Protein AF-A0A7C9ASG9-F1 (afdb_monomer)

Solvent-accessible surface area (backbone atoms only — not comparable to full-atom values): 6415 Å² total; per-residue (Å²): 126,68,57,60,69,98,55,61,40,38,61,59,43,26,54,48,79,81,45,86,61,53,82,58,57,40,80,49,72,92,82,38,94,60,71,38,37,47,55,89,80,54,56,63,71,60,56,51,69,47,54,34,31,65,67,53,98,39,57,94,74,69,53,64,60,61,70,93,54,32,53,62,79,76,52,44,42,46,67,57,51,51,55,55,53,70,74,38,90,8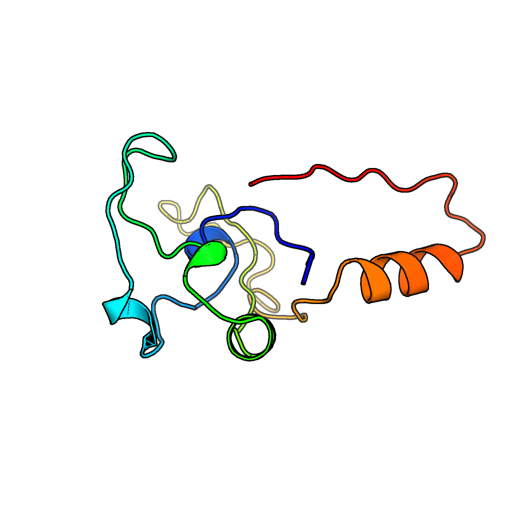7,60,90,80,87,89,82,87,85,85,133

Secondary structure (DSSP, 8-state):
--B--S-SBGGGTB-GGGSGGGGG-B--TTT-SS-B-BGGGS-HHHHHTSPB----TTGGGT--SSGGGTT-S---BHHHHHHHHHT-TT----------

Foldseek 3Di:
DAWDDPDQFCVQWFPCVVDPCVVQFDDDVVRHRDTGRGNVVDDPVVQQPTQTAPGDPVVVVVDGDPVVCRRDDTIGHPVVVVVVQVVDPPHPDDDDDDDD

Sequence (100 aa):
VPFCLGSINLMNNTQISQTQFMTLLQNINELQPSQGIFSFSLNWTDIQGLTPAIDNPWTASLLYRNPKFKNAGKIISLSDFLALAKNVTSLSAVSIKIEN

Mean predicted aligned error: 3.52 Å

Organism: Opuntia streptacantha (NCBI:txid393608)

pLDDT: mean 93.8, std 4.86, range [65.81, 98.25]

Radius of gyration: 14.89 Å; Cα contacts (8 Å, |Δi|>4): 112; chains: 1; bounding box: 36×34×37 Å

Structure (mmCIF, N/CA/C/O backbone):
data_AF-A0A7C9ASG9-F1
#
_entry.id   AF-A0A7C9ASG9-F1
#
loop_
_atom_site.group_PDB
_atom_site.id
_atom_site.type_symbol
_atom_site.label_atom_id
_atom_site.label_alt_id
_atom_site.label_comp_id
_atom_site.label_asym_id
_atom_site.label_entity_id
_atom_site.label_seq_id
_atom_site.pdbx_PDB_ins_code
_atom_site.Cartn_x
_atom_site.Cartn_y
_atom_site.Cartn_z
_atom_site.occupancy
_atom_site.B_iso_or_equiv
_atom_site.auth_seq_id
_atom_site.auth_comp_id
_atom_site.auth_asym_id
_atom_site.auth_atom_id
_atom_site.pdbx_PDB_model_num
ATOM 1 N N . VAL A 1 1 ? -5.466 -11.991 1.052 1.00 93.88 1 VAL A N 1
ATOM 2 C CA . VAL A 1 1 ? -4.473 -11.986 -0.050 1.00 93.88 1 VAL A CA 1
ATOM 3 C C . VAL A 1 1 ? -3.261 -11.219 0.443 1.00 93.88 1 VAL A C 1
ATOM 5 O O . VAL A 1 1 ? -3.478 -10.108 0.901 1.00 93.88 1 VAL A O 1
ATOM 8 N N . PRO A 1 2 ? -2.038 -11.773 0.429 1.00 94.81 2 PRO A N 1
ATOM 9 C CA . PRO A 1 2 ? -0.836 -10.999 0.732 1.00 94.81 2 PRO A CA 1
ATOM 10 C C . PRO A 1 2 ? -0.590 -9.952 -0.359 1.00 94.81 2 PRO A C 1
ATOM 12 O O . PRO A 1 2 ? -0.654 -10.270 -1.549 1.00 94.81 2 PRO A O 1
ATOM 15 N N . PHE A 1 3 ? -0.305 -8.716 0.032 1.00 96.19 3 PHE A N 1
ATOM 16 C CA . PHE A 1 3 ? -0.106 -7.601 -0.890 1.00 96.19 3 PHE A CA 1
ATOM 17 C C . PHE A 1 3 ? 1.047 -6.707 -0.449 1.00 96.19 3 PHE A C 1
ATOM 19 O O . PHE A 1 3 ? 1.512 -6.787 0.686 1.00 96.19 3 PHE A O 1
ATOM 26 N N . CYS A 1 4 ? 1.530 -5.876 -1.368 1.00 94.88 4 CYS A N 1
ATOM 27 C CA . CYS A 1 4 ? 2.672 -5.009 -1.123 1.00 94.88 4 CYS A CA 1
ATOM 28 C C . CYS A 1 4 ? 2.210 -3.631 -0.633 1.00 94.88 4 CYS A C 1
ATOM 30 O O . CYS A 1 4 ? 1.638 -2.856 -1.400 1.00 94.88 4 CYS A O 1
ATOM 32 N N . LEU A 1 5 ? 2.495 -3.320 0.631 1.00 93.94 5 LEU A N 1
ATOM 33 C CA . LEU A 1 5 ? 2.332 -1.995 1.228 1.00 93.94 5 LEU A CA 1
ATOM 34 C C . LEU A 1 5 ? 3.433 -1.769 2.274 1.00 93.94 5 LEU A C 1
ATOM 36 O O . LEU A 1 5 ? 4.012 -2.729 2.778 1.00 93.94 5 LEU A O 1
ATOM 40 N N . GLY A 1 6 ? 3.749 -0.509 2.574 1.00 91.69 6 GLY A N 1
ATOM 41 C CA . GLY A 1 6 ? 4.807 -0.159 3.529 1.00 91.69 6 GLY A CA 1
ATOM 42 C C . GLY A 1 6 ? 4.396 -0.241 5.002 1.00 91.69 6 GLY A C 1
ATOM 43 O O . GLY A 1 6 ? 5.258 -0.124 5.867 1.00 91.69 6 GLY A O 1
ATOM 44 N N . SER A 1 7 ? 3.104 -0.406 5.288 1.00 93.12 7 SER A N 1
ATOM 45 C CA . SER A 1 7 ? 2.545 -0.455 6.637 1.00 93.12 7 SER A CA 1
ATOM 46 C C . SER A 1 7 ? 1.206 -1.189 6.636 1.00 93.12 7 SER A C 1
ATOM 48 O O . SER A 1 7 ? 0.450 -1.097 5.667 1.00 93.12 7 SER A O 1
ATOM 50 N N . ILE A 1 8 ? 0.872 -1.851 7.744 1.00 95.12 8 ILE A N 1
ATOM 51 C CA . ILE A 1 8 ? -0.485 -2.361 7.998 1.00 95.12 8 ILE A CA 1
ATOM 52 C C . ILE A 1 8 ? -1.529 -1.250 8.184 1.00 95.12 8 ILE A C 1
ATOM 54 O O . ILE A 1 8 ? -2.713 -1.485 7.947 1.00 95.12 8 ILE A O 1
ATOM 58 N N . ASN A 1 9 ? -1.125 -0.041 8.594 1.00 96.12 9 ASN A N 1
ATOM 59 C CA . ASN A 1 9 ? -2.027 1.105 8.673 1.00 96.12 9 ASN A CA 1
ATOM 60 C C . ASN A 1 9 ? -2.174 1.720 7.277 1.00 96.12 9 ASN A C 1
ATOM 62 O O . ASN A 1 9 ? -1.278 2.401 6.773 1.00 96.12 9 ASN A O 1
ATOM 66 N N . LEU A 1 10 ? -3.336 1.513 6.660 1.00 96.62 10 LEU A N 1
ATOM 67 C CA . LEU A 1 10 ? -3.642 1.965 5.305 1.00 96.62 10 LEU A CA 1
ATOM 68 C C . LEU A 1 10 ? -3.552 3.492 5.173 1.00 96.62 10 LEU A C 1
ATOM 70 O O . LEU A 1 10 ? -3.297 3.992 4.079 1.00 96.62 10 LEU A O 1
ATOM 74 N N . MET A 1 11 ? -3.701 4.246 6.267 1.00 95.19 11 MET A N 1
ATOM 75 C CA . MET A 1 11 ? -3.579 5.709 6.258 1.00 95.19 11 MET A CA 1
ATOM 76 C C . MET A 1 11 ? -2.162 6.202 5.938 1.00 95.19 11 MET A C 1
ATOM 78 O O . MET A 1 11 ? -2.008 7.333 5.485 1.00 95.19 11 MET A O 1
ATOM 82 N N . ASN A 1 12 ? -1.134 5.371 6.130 1.00 93.56 12 ASN A N 1
ATOM 83 C CA . ASN A 1 12 ? 0.259 5.777 5.925 1.00 93.56 12 ASN A CA 1
ATOM 84 C C . ASN A 1 12 ? 0.661 5.766 4.442 1.00 93.56 12 ASN A C 1
ATOM 86 O O . ASN A 1 12 ? 1.585 6.465 4.036 1.00 93.56 12 ASN A O 1
ATOM 90 N N . ASN A 1 13 ? -0.016 4.960 3.620 1.00 94.31 13 ASN A N 1
ATOM 91 C CA . ASN A 1 13 ? 0.386 4.709 2.234 1.00 94.31 13 ASN A CA 1
ATOM 92 C C . ASN A 1 13 ? -0.762 4.828 1.225 1.00 94.31 13 ASN A C 1
ATOM 94 O O . AS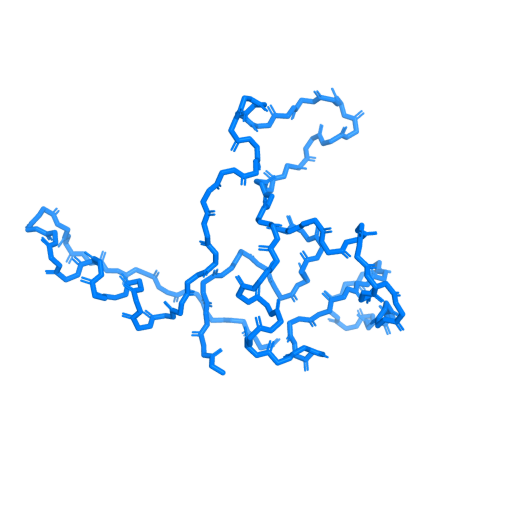N A 1 13 ? -0.601 4.460 0.061 1.00 94.31 13 ASN A O 1
ATOM 98 N N . THR A 1 14 ? -1.928 5.317 1.649 1.00 96.62 14 THR A N 1
ATOM 99 C CA . THR A 1 14 ? -3.102 5.481 0.785 1.00 96.62 14 THR A CA 1
ATOM 100 C C . THR A 1 14 ? -3.894 6.733 1.157 1.00 96.62 14 THR A C 1
ATOM 102 O O . THR A 1 14 ? -3.716 7.307 2.230 1.00 96.62 14 THR A O 1
ATOM 105 N N . GLN A 1 15 ? -4.823 7.139 0.293 1.00 96.00 15 GLN A N 1
ATOM 106 C CA . GLN A 1 15 ? -5.798 8.195 0.587 1.00 96.00 15 GLN A CA 1
ATOM 107 C C . GLN A 1 15 ? -7.084 7.665 1.249 1.00 96.00 15 GLN A C 1
ATOM 109 O O . GLN A 1 15 ? -8.141 8.277 1.109 1.00 96.00 15 GLN A O 1
ATOM 114 N N . ILE A 1 16 ? -7.024 6.540 1.974 1.00 97.31 16 ILE A N 1
ATOM 115 C CA . ILE A 1 16 ? -8.202 5.916 2.603 1.00 97.31 16 ILE A CA 1
ATOM 116 C C . ILE A 1 16 ? -8.983 6.869 3.523 1.00 97.31 16 ILE A C 1
ATOM 118 O O . ILE A 1 16 ? -10.202 6.749 3.637 1.00 97.31 16 ILE A O 1
ATOM 122 N N . SER A 1 17 ? -8.314 7.868 4.108 1.00 94.19 17 SER A N 1
ATOM 123 C CA . SER A 1 17 ? -8.947 8.883 4.959 1.00 94.19 17 SER A CA 1
ATOM 124 C C . SER A 1 17 ? -9.939 9.801 4.233 1.00 94.19 17 SER A C 1
ATOM 126 O O . SER A 1 17 ? -10.691 10.527 4.875 1.00 94.19 17 SER A O 1
ATOM 128 N N . GLN A 1 18 ? -9.959 9.766 2.899 1.00 95.19 18 GLN A N 1
ATOM 129 C CA . GLN A 1 18 ? -10.859 10.539 2.038 1.00 95.19 18 GLN A CA 1
ATOM 130 C C . GLN A 1 18 ? -11.976 9.669 1.435 1.00 95.19 18 GLN A C 1
ATOM 132 O O . GLN A 1 18 ? -12.587 10.044 0.438 1.00 95.19 18 GLN A O 1
ATOM 137 N N . THR A 1 19 ? -12.224 8.489 2.006 1.00 97.38 19 THR A N 1
ATOM 138 C CA . THR A 1 19 ? -13.188 7.499 1.499 1.00 97.38 19 THR A CA 1
ATOM 139 C C . THR A 1 19 ? -14.252 7.165 2.546 1.00 97.38 19 THR A C 1
ATOM 141 O O . THR A 1 19 ? -14.130 7.544 3.713 1.00 97.38 19 THR A O 1
ATOM 144 N N . GLN A 1 20 ? -15.270 6.385 2.164 1.00 97.00 20 GLN A N 1
ATOM 145 C CA . GLN A 1 20 ? -16.268 5.868 3.109 1.00 97.00 20 GLN A CA 1
ATOM 146 C C . GLN A 1 20 ? -15.684 4.964 4.210 1.00 97.00 20 GLN A C 1
ATOM 148 O O . GLN A 1 20 ? -16.326 4.773 5.238 1.00 97.00 20 GLN A O 1
ATOM 153 N N . PHE A 1 21 ? -14.466 4.436 4.042 1.00 98.25 21 PHE A N 1
ATOM 154 C CA . PHE A 1 21 ? -13.841 3.538 5.017 1.00 98.25 21 PHE A CA 1
ATOM 155 C C . PHE A 1 21 ? -13.395 4.237 6.308 1.00 98.25 21 PHE A C 1
ATOM 157 O O . PHE A 1 21 ? -12.964 3.564 7.240 1.00 98.25 21 PHE A O 1
ATOM 164 N N . MET A 1 22 ? -13.553 5.561 6.418 1.00 97.00 22 MET A N 1
ATOM 165 C CA . MET A 1 22 ? -13.353 6.301 7.671 1.00 97.00 22 MET A CA 1
ATOM 166 C C . MET A 1 22 ? -14.202 5.777 8.837 1.00 97.00 22 MET A C 1
ATOM 168 O O . MET A 1 22 ? -13.818 5.950 9.991 1.00 97.00 22 MET A O 1
ATOM 172 N N . THR A 1 23 ? -15.311 5.084 8.566 1.00 97.50 23 THR A N 1
ATOM 173 C CA . THR A 1 23 ? -16.112 4.409 9.601 1.00 97.50 23 THR A CA 1
ATOM 174 C C . THR A 1 23 ? -15.393 3.225 10.258 1.00 97.50 23 THR A C 1
ATOM 176 O O . THR A 1 23 ? -15.849 2.747 11.290 1.00 97.50 23 THR A O 1
ATOM 179 N N . LEU A 1 24 ? -14.291 2.740 9.673 1.00 97.75 24 LEU A N 1
ATOM 180 C CA . LEU A 1 24 ? -13.460 1.643 10.186 1.00 97.75 24 LEU A CA 1
ATOM 181 C C . LEU A 1 24 ? -12.272 2.136 11.027 1.00 97.75 24 LEU A C 1
ATOM 183 O O . LEU A 1 24 ? -11.416 1.338 11.413 1.00 97.75 24 LEU A O 1
ATOM 187 N N . LEU A 1 25 ? -12.186 3.447 11.276 1.00 97.62 25 LEU A N 1
ATOM 188 C CA . LEU A 1 25 ? -11.147 4.035 12.109 1.00 97.62 25 LEU A CA 1
ATOM 189 C C . LEU A 1 25 ? -11.230 3.454 13.524 1.00 97.62 25 LEU A C 1
ATOM 191 O O . LEU A 1 25 ? -12.261 3.544 14.189 1.00 97.62 25 LEU A O 1
ATOM 195 N N . GLN A 1 26 ? -10.129 2.880 13.997 1.00 97.12 26 GLN A N 1
ATOM 196 C CA . GLN A 1 26 ? -10.075 2.216 15.294 1.00 97.12 26 GLN A CA 1
ATOM 197 C C . GLN A 1 26 ? -8.797 2.558 16.050 1.00 97.12 26 GLN A C 1
ATOM 199 O O . GLN A 1 26 ? -7.778 2.918 15.457 1.00 97.12 26 GLN A O 1
ATOM 204 N N . ASN A 1 27 ? -8.865 2.450 17.377 1.00 97.56 27 ASN A N 1
ATOM 205 C CA . ASN A 1 27 ? -7.697 2.556 18.237 1.00 97.56 27 ASN A CA 1
ATOM 206 C C . ASN A 1 27 ? -7.220 1.152 18.633 1.00 97.56 27 ASN A C 1
ATOM 208 O O . ASN A 1 27 ? -7.984 0.407 19.243 1.00 97.56 27 ASN A O 1
ATOM 212 N N . ILE A 1 28 ? -5.976 0.812 18.288 1.00 95.88 28 ILE A N 1
ATOM 213 C CA . ILE A 1 28 ? -5.312 -0.440 18.672 1.00 95.88 28 ILE A CA 1
ATOM 214 C C . ILE A 1 28 ? -3.935 -0.064 19.214 1.00 95.88 28 ILE A C 1
ATOM 216 O O . ILE A 1 28 ? -2.969 0.080 18.459 1.00 95.88 28 ILE A O 1
ATOM 220 N N . ASN A 1 29 ? -3.872 0.144 20.529 1.00 95.50 29 ASN A N 1
ATOM 221 C CA . ASN A 1 29 ? -2.702 0.702 21.208 1.00 95.50 29 ASN A CA 1
ATOM 222 C C . ASN A 1 29 ? -1.463 -0.205 21.093 1.00 95.50 29 ASN A C 1
ATOM 224 O O . ASN A 1 29 ? -0.339 0.280 21.185 1.00 95.50 29 ASN A O 1
ATOM 228 N N . GLU A 1 30 ? -1.659 -1.510 20.886 1.00 94.50 30 GLU A N 1
ATOM 229 C CA . GLU A 1 30 ? -0.598 -2.498 20.681 1.00 94.50 30 GLU A CA 1
ATOM 230 C C . GLU A 1 30 ? 0.141 -2.307 19.351 1.00 94.50 30 GLU A C 1
ATOM 232 O O . GLU A 1 30 ? 1.296 -2.713 19.231 1.00 94.50 30 GLU A O 1
ATOM 237 N N . LEU A 1 31 ? -0.510 -1.698 18.353 1.00 93.12 31 LEU A N 1
ATOM 238 C CA . LEU A 1 31 ? 0.077 -1.458 17.034 1.00 93.12 31 LEU A CA 1
ATOM 239 C C . LEU A 1 31 ? 0.710 -0.070 16.948 1.00 93.12 31 LEU A C 1
ATOM 241 O O . LEU A 1 31 ? 1.823 0.075 16.444 1.00 93.12 31 LEU A O 1
ATOM 245 N N . GLN A 1 32 ? -0.006 0.958 17.409 1.00 93.50 32 GLN A N 1
ATOM 246 C CA . GLN A 1 32 ? 0.458 2.344 17.370 1.00 93.50 32 GLN A CA 1
ATOM 247 C C . GLN A 1 32 ? -0.369 3.244 18.314 1.00 93.50 32 GLN A C 1
ATOM 249 O O . GLN A 1 32 ? -1.522 2.927 18.600 1.00 93.50 32 GLN A O 1
ATOM 254 N N . PRO A 1 33 ? 0.161 4.404 18.753 1.00 93.69 33 PRO A N 1
ATOM 255 C CA . PRO A 1 33 ? -0.561 5.313 19.656 1.00 93.69 33 PRO A CA 1
ATOM 256 C C . PRO A 1 33 ? -1.755 6.046 19.022 1.00 93.69 33 PRO A C 1
ATOM 258 O O . PRO A 1 33 ? -2.643 6.517 19.728 1.00 93.69 33 PRO A O 1
ATOM 261 N N . SER A 1 34 ? -1.744 6.228 17.699 1.00 92.69 34 SER A N 1
ATOM 262 C CA . SER A 1 34 ? -2.777 6.957 16.960 1.00 92.69 34 SER A CA 1
ATOM 263 C C . SER A 1 34 ? -3.830 6.018 16.382 1.00 92.69 34 SER A C 1
ATOM 265 O O . SER A 1 34 ? -3.529 4.894 15.980 1.00 92.69 34 SER A O 1
ATOM 267 N N . GLN A 1 35 ? -5.055 6.514 16.216 1.00 96.19 35 GLN A N 1
ATOM 268 C CA . GLN A 1 35 ? -6.075 5.771 15.481 1.00 96.19 35 GLN A CA 1
ATOM 269 C C . GLN A 1 35 ? -5.622 5.474 14.044 1.00 96.19 35 GLN A C 1
ATOM 271 O O . GLN A 1 35 ? -4.899 6.259 13.428 1.00 96.19 35 GLN A O 1
ATOM 276 N N . GLY A 1 36 ? -6.050 4.332 13.520 1.00 96.75 36 GLY A N 1
ATOM 277 C CA . GLY A 1 36 ? -5.698 3.875 12.182 1.00 96.75 36 GLY A CA 1
ATOM 278 C C . GLY A 1 36 ? -6.835 3.119 11.517 1.00 96.75 36 GLY A C 1
ATOM 279 O O . GLY A 1 36 ? -7.783 2.680 12.172 1.00 96.75 36 GLY A O 1
ATOM 280 N N . ILE A 1 37 ? -6.719 2.959 10.201 1.00 97.88 37 ILE A N 1
ATOM 281 C CA . ILE A 1 37 ? -7.541 2.025 9.431 1.00 97.88 37 ILE A CA 1
ATOM 282 C C . ILE A 1 37 ? -6.592 0.945 8.945 1.00 97.88 37 ILE A C 1
ATOM 284 O O . ILE A 1 37 ? -5.670 1.216 8.179 1.00 97.88 37 ILE A O 1
ATOM 288 N N . PHE A 1 38 ? -6.786 -0.268 9.439 1.00 97.19 38 PHE A N 1
ATOM 289 C CA . PHE A 1 38 ? -5.811 -1.335 9.282 1.00 97.19 38 PHE A CA 1
ATOM 290 C C . PHE A 1 38 ? -6.192 -2.273 8.139 1.00 97.19 38 PHE A C 1
ATOM 292 O O . PHE A 1 38 ? -7.371 -2.475 7.843 1.00 97.19 38 PHE A O 1
ATOM 299 N N . SER A 1 39 ? -5.181 -2.850 7.496 1.00 96.44 39 SER A N 1
ATOM 300 C CA . SER A 1 39 ? -5.314 -3.746 6.344 1.00 96.44 39 SER A CA 1
ATOM 301 C C . SER A 1 39 ? -6.258 -4.921 6.590 1.00 96.44 39 SER A C 1
ATOM 303 O O . SER A 1 39 ? -7.014 -5.294 5.698 1.00 96.44 39 SER A O 1
ATOM 305 N N . PHE A 1 40 ? -6.255 -5.480 7.799 1.00 95.31 40 PHE A N 1
ATOM 306 C CA . PHE A 1 40 ? -7.106 -6.609 8.174 1.00 95.31 40 PHE A CA 1
ATOM 307 C C . PHE A 1 40 ? -8.597 -6.256 8.317 1.00 95.31 40 PHE A C 1
ATOM 309 O O . PHE A 1 40 ? -9.417 -7.161 8.449 1.00 95.31 40 PHE A O 1
ATOM 316 N N . SER A 1 41 ? -8.969 -4.973 8.267 1.00 96.19 41 SER A N 1
ATOM 317 C CA . SER A 1 41 ? -10.367 -4.527 8.342 1.00 96.19 41 SER A CA 1
ATOM 318 C C . SER A 1 41 ? -11.064 -4.456 6.976 1.00 96.19 41 SER A C 1
ATOM 320 O O . SER A 1 41 ? -12.266 -4.198 6.929 1.00 96.19 41 SER A O 1
ATOM 322 N N . LEU A 1 42 ? -10.339 -4.636 5.864 1.0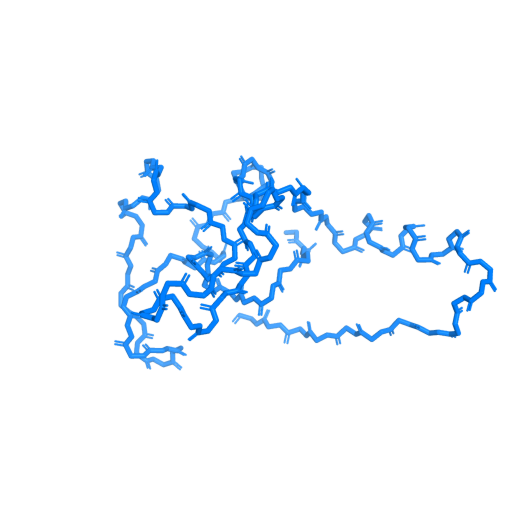0 97.31 42 LEU A N 1
ATOM 323 C CA . LEU A 1 42 ? -10.871 -4.543 4.500 1.00 97.31 42 LEU A CA 1
ATOM 324 C C . LEU A 1 42 ? -10.600 -5.831 3.713 1.00 97.31 42 LEU A C 1
ATOM 326 O O . LEU A 1 42 ? -9.619 -6.539 3.944 1.00 97.31 42 LEU A O 1
ATOM 330 N N . ASN A 1 43 ? -11.457 -6.125 2.732 1.00 97.38 43 ASN A N 1
ATOM 331 C CA . ASN A 1 43 ? -11.166 -7.184 1.770 1.00 97.38 43 ASN A CA 1
ATOM 332 C C . ASN A 1 43 ? -10.148 -6.701 0.717 1.00 97.38 43 ASN A C 1
ATOM 334 O O . ASN A 1 43 ? -9.885 -5.510 0.551 1.00 97.38 43 ASN A O 1
ATOM 338 N N . TRP A 1 44 ? -9.572 -7.650 -0.022 1.00 97.12 44 TRP A N 1
ATOM 339 C CA . TRP A 1 44 ? -8.552 -7.344 -1.025 1.00 97.12 44 TRP A CA 1
ATOM 340 C C . TRP A 1 44 ? -9.058 -6.441 -2.159 1.00 97.12 44 TRP A C 1
ATOM 342 O O . TRP A 1 44 ? -8.321 -5.563 -2.592 1.00 97.12 44 TRP A O 1
ATOM 352 N N . THR A 1 45 ? -10.294 -6.625 -2.628 1.00 97.75 45 THR A N 1
ATOM 353 C CA . THR A 1 45 ? -10.861 -5.820 -3.720 1.00 97.75 45 THR A CA 1
ATOM 354 C C . THR A 1 45 ? -10.976 -4.350 -3.326 1.00 97.75 45 THR A C 1
ATOM 356 O O . THR A 1 45 ? -10.611 -3.482 -4.118 1.00 97.75 45 THR A O 1
ATOM 359 N N . ASP A 1 46 ? -11.395 -4.074 -2.090 1.00 98.00 46 ASP A N 1
ATOM 360 C CA . ASP A 1 46 ? -11.452 -2.717 -1.550 1.00 98.00 46 ASP A CA 1
ATOM 361 C C . ASP A 1 46 ? -10.049 -2.106 -1.444 1.00 98.00 46 ASP A C 1
ATOM 363 O O . ASP A 1 46 ? -9.832 -0.985 -1.898 1.00 98.00 46 ASP A O 1
ATOM 367 N N . ILE A 1 47 ? -9.075 -2.863 -0.920 1.00 98.06 47 ILE A N 1
ATOM 368 C CA . ILE A 1 47 ? -7.675 -2.421 -0.803 1.00 98.06 47 ILE A CA 1
ATOM 369 C C . ILE A 1 47 ? -7.076 -2.122 -2.180 1.00 98.06 47 ILE A C 1
ATOM 371 O O . ILE A 1 47 ? -6.450 -1.084 -2.368 1.00 98.06 47 ILE A O 1
ATOM 375 N N . GLN A 1 48 ? -7.287 -2.999 -3.160 1.00 97.12 48 GLN A N 1
ATOM 376 C CA . GLN A 1 48 ? -6.787 -2.830 -4.523 1.00 97.12 48 GLN A CA 1
ATOM 377 C C . GLN A 1 48 ? -7.377 -1.584 -5.210 1.00 97.12 48 GLN A C 1
ATOM 379 O O . GLN A 1 48 ? -6.739 -1.010 -6.094 1.00 97.12 48 GLN A O 1
ATOM 384 N N . GLY A 1 49 ? -8.577 -1.160 -4.800 1.00 97.12 49 GLY A N 1
ATOM 385 C CA . GLY A 1 49 ? -9.240 0.054 -5.274 1.00 97.12 49 GLY A CA 1
ATOM 386 C C . GLY A 1 49 ? -8.768 1.353 -4.610 1.00 97.12 49 GLY A C 1
ATOM 387 O O . GLY A 1 49 ? -9.151 2.430 -5.068 1.00 97.12 49 GLY A O 1
ATOM 388 N N . LEU A 1 50 ? -7.948 1.291 -3.554 1.00 98.00 50 LEU A N 1
ATOM 389 C CA . LEU A 1 50 ? -7.461 2.489 -2.871 1.00 98.00 50 LEU A CA 1
ATOM 390 C C . LEU A 1 50 ? -6.453 3.258 -3.729 1.00 98.00 50 LEU A C 1
ATOM 392 O O . LEU A 1 50 ? -5.548 2.688 -4.342 1.00 98.00 50 LEU A O 1
ATOM 396 N N . THR A 1 51 ? -6.552 4.586 -3.690 1.00 97.81 51 THR A N 1
ATOM 397 C CA . THR A 1 51 ? -5.531 5.471 -4.258 1.00 97.81 51 THR A CA 1
ATOM 398 C C . THR A 1 51 ? -4.269 5.404 -3.392 1.00 97.81 51 THR A C 1
ATOM 400 O O . THR A 1 51 ? -4.336 5.787 -2.217 1.00 97.81 51 THR A O 1
ATOM 403 N N . PRO A 1 52 ? -3.116 4.956 -3.926 1.00 96.50 52 PRO A N 1
ATOM 404 C CA . PRO A 1 52 ? -1.870 4.952 -3.174 1.00 96.50 52 PRO A CA 1
ATOM 405 C C . PRO A 1 52 ? -1.407 6.386 -2.900 1.00 96.50 52 PRO A C 1
ATOM 407 O O . PRO A 1 52 ? -1.709 7.311 -3.652 1.00 96.50 52 PRO A O 1
ATOM 410 N N . ALA A 1 53 ? -0.649 6.560 -1.827 1.00 94.19 53 ALA A N 1
ATOM 411 C CA . ALA A 1 53 ? -0.002 7.807 -1.461 1.00 94.19 53 ALA A CA 1
ATOM 412 C C . ALA A 1 53 ? 1.437 7.508 -1.033 1.00 94.19 53 ALA A C 1
ATOM 414 O O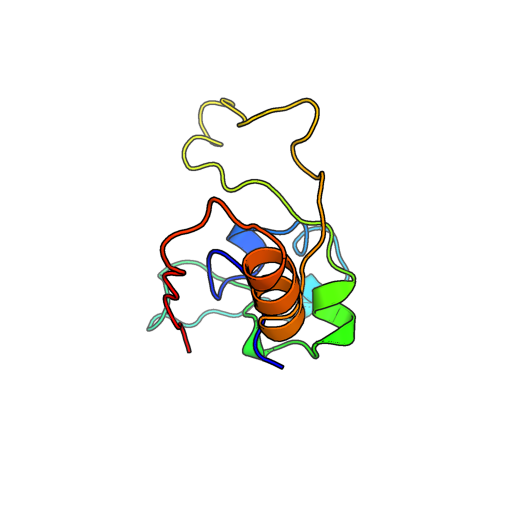 . ALA A 1 53 ? 1.689 6.577 -0.266 1.00 94.19 53 ALA A O 1
ATOM 415 N N . ILE A 1 54 ? 2.394 8.286 -1.540 1.00 91.50 54 ILE A N 1
ATOM 416 C CA . ILE A 1 54 ? 3.795 8.151 -1.133 1.00 91.50 54 ILE A CA 1
ATOM 417 C C . ILE A 1 54 ? 3.913 8.534 0.343 1.00 91.50 54 ILE A C 1
ATOM 419 O O . ILE A 1 54 ? 3.534 9.645 0.721 1.00 91.50 54 ILE A O 1
ATOM 423 N N . ASP A 1 55 ? 4.479 7.628 1.146 1.00 87.50 55 ASP A N 1
ATOM 424 C CA . ASP A 1 55 ? 4.778 7.906 2.549 1.00 87.50 55 ASP A CA 1
ATOM 425 C C . ASP A 1 55 ? 5.627 9.171 2.669 1.00 87.50 55 ASP A C 1
ATOM 427 O O . ASP A 1 55 ? 6.618 9.361 1.949 1.00 87.50 55 ASP A O 1
ATOM 431 N N . ASN A 1 56 ? 5.227 10.046 3.581 1.00 83.69 56 ASN A N 1
ATOM 432 C CA . ASN A 1 56 ? 5.900 11.307 3.785 1.00 83.69 56 ASN A CA 1
ATOM 433 C C . ASN A 1 56 ? 6.095 11.596 5.279 1.00 83.69 56 ASN A C 1
ATOM 435 O O . ASN A 1 56 ? 5.183 12.108 5.927 1.00 83.69 56 ASN A O 1
ATOM 439 N N . PRO A 1 57 ? 7.301 11.376 5.821 1.00 82.12 57 PRO A N 1
ATOM 440 C CA . PRO A 1 57 ? 7.571 11.635 7.232 1.00 82.12 57 PRO A CA 1
ATOM 441 C C . PRO A 1 57 ? 7.608 13.133 7.588 1.00 82.12 57 PRO A C 1
ATOM 443 O O . PRO A 1 57 ? 7.581 13.475 8.766 1.00 82.12 57 PRO A O 1
ATOM 446 N N . TRP A 1 58 ? 7.648 14.042 6.603 1.00 83.56 58 TRP A N 1
ATOM 447 C CA . TRP A 1 58 ? 7.769 15.493 6.821 1.00 83.56 58 TRP A CA 1
ATOM 448 C C . TRP A 1 58 ? 6.547 16.284 6.336 1.00 83.56 58 TRP A C 1
ATOM 450 O O . TRP A 1 58 ? 6.669 17.429 5.893 1.00 83.56 58 TRP A O 1
ATOM 460 N N . THR A 1 59 ? 5.348 15.697 6.423 1.00 76.81 59 THR A N 1
ATOM 461 C CA . THR A 1 59 ? 4.087 16.377 6.061 1.00 76.81 59 THR A CA 1
ATOM 462 C C . THR A 1 59 ? 3.874 17.680 6.827 1.00 76.81 59 THR A C 1
ATOM 464 O O . THR A 1 59 ? 3.426 18.655 6.229 1.00 76.81 59 THR A O 1
ATOM 467 N N . ALA A 1 60 ? 4.248 17.733 8.110 1.00 84.19 60 ALA A N 1
ATOM 468 C CA . ALA A 1 60 ? 4.144 18.938 8.939 1.00 84.19 60 ALA A CA 1
ATOM 469 C C . ALA A 1 60 ? 4.993 20.111 8.412 1.00 84.19 60 ALA A C 1
ATOM 471 O O . ALA A 1 60 ? 4.640 21.270 8.603 1.00 84.19 60 ALA A O 1
ATOM 472 N N . SER A 1 61 ? 6.088 19.814 7.711 1.00 87.81 61 SER A N 1
ATOM 473 C CA . SER A 1 61 ? 6.961 20.810 7.081 1.00 87.81 61 SER A CA 1
ATOM 474 C C . SER A 1 61 ? 6.590 21.090 5.619 1.00 87.81 61 SER A C 1
ATOM 476 O O . SER A 1 61 ? 7.342 21.767 4.926 1.00 87.81 61 SER A O 1
ATOM 478 N N . LEU A 1 62 ? 5.461 20.552 5.131 1.00 85.56 62 LEU A N 1
ATOM 479 C CA . LEU A 1 62 ? 4.981 20.663 3.744 1.00 85.56 62 LEU A CA 1
ATOM 480 C C . LEU A 1 62 ? 5.979 20.153 2.683 1.00 85.56 62 LEU A C 1
ATOM 482 O O . LEU A 1 62 ? 5.861 20.465 1.497 1.00 85.56 62 LEU A O 1
ATOM 486 N N . LEU A 1 63 ? 6.949 19.328 3.088 1.00 87.31 63 LEU A N 1
ATOM 487 C CA . LEU A 1 63 ? 7.943 18.741 2.194 1.00 87.31 63 LEU A CA 1
ATOM 488 C C . LEU A 1 63 ? 7.403 17.434 1.621 1.00 87.31 63 LEU A C 1
ATOM 490 O O . LEU A 1 63 ? 7.634 16.360 2.166 1.00 87.31 63 LEU A O 1
ATOM 494 N N . TYR A 1 64 ? 6.643 17.519 0.531 1.00 86.06 64 TYR A N 1
ATOM 495 C CA . TYR A 1 64 ? 6.058 16.342 -0.115 1.00 86.06 64 TYR A CA 1
ATOM 496 C C . TYR A 1 64 ? 7.055 15.626 -1.026 1.00 86.06 64 TYR A C 1
ATOM 498 O O . TYR A 1 64 ? 7.677 16.235 -1.898 1.00 86.06 64 TYR A O 1
ATOM 506 N N . ARG A 1 65 ? 7.169 14.303 -0.867 1.00 89.06 65 ARG A N 1
ATOM 507 C CA . ARG A 1 65 ? 7.934 1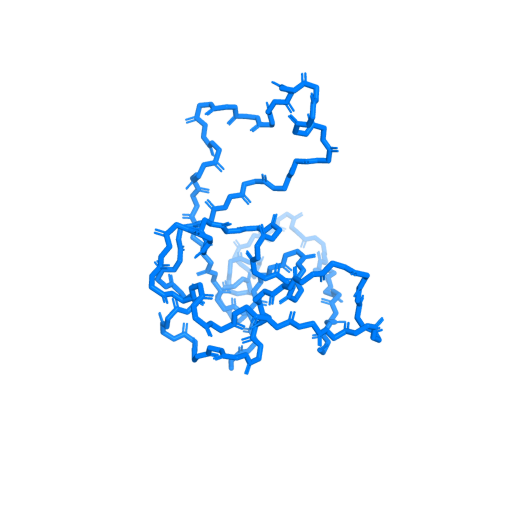3.464 -1.795 1.00 89.06 65 ARG A CA 1
ATOM 508 C C . ARG A 1 65 ? 7.233 13.418 -3.148 1.00 89.06 65 ARG A C 1
ATOM 510 O O . ARG A 1 65 ? 6.041 13.139 -3.220 1.00 89.06 65 ARG A O 1
ATOM 517 N N . ASN A 1 66 ? 8.000 13.681 -4.206 1.00 92.38 66 ASN A N 1
ATOM 518 C CA . ASN A 1 66 ? 7.550 13.671 -5.600 1.00 92.38 66 ASN A CA 1
ATOM 519 C C . ASN A 1 66 ? 6.130 14.261 -5.797 1.00 92.38 66 ASN A C 1
ATOM 521 O O . ASN A 1 66 ? 5.215 13.540 -6.202 1.00 92.38 66 ASN A O 1
ATOM 525 N N . PRO A 1 67 ? 5.918 15.564 -5.519 1.00 90.38 67 PRO A N 1
ATOM 526 C CA . PRO A 1 67 ? 4.577 16.155 -5.455 1.00 90.38 67 PRO A CA 1
ATOM 527 C C . PRO A 1 67 ? 3.740 15.946 -6.723 1.00 90.38 67 PRO A C 1
ATOM 529 O O . PRO A 1 67 ? 2.525 15.772 -6.642 1.00 90.38 67 PRO A O 1
ATOM 532 N N . LYS A 1 68 ? 4.396 15.927 -7.892 1.00 93.75 68 LYS A N 1
ATOM 533 C CA . LYS A 1 68 ? 3.763 15.704 -9.199 1.00 93.75 68 LYS A CA 1
ATOM 534 C C . LYS A 1 68 ? 3.147 14.307 -9.331 1.00 93.75 68 LYS A C 1
ATOM 536 O O . LYS A 1 68 ? 2.113 14.165 -9.971 1.00 93.75 68 LYS A O 1
ATOM 541 N N . PHE A 1 69 ? 3.761 13.291 -8.725 1.00 95.12 69 PHE A N 1
ATOM 542 C CA . PHE A 1 69 ? 3.350 11.887 -8.828 1.00 95.12 69 PHE A CA 1
ATOM 543 C C . PHE A 1 69 ? 3.026 11.269 -7.462 1.00 95.12 69 PHE A C 1
ATOM 545 O O . PHE A 1 69 ? 3.120 10.058 -7.287 1.00 95.12 69 PHE A O 1
ATOM 552 N N . LYS A 1 70 ? 2.615 12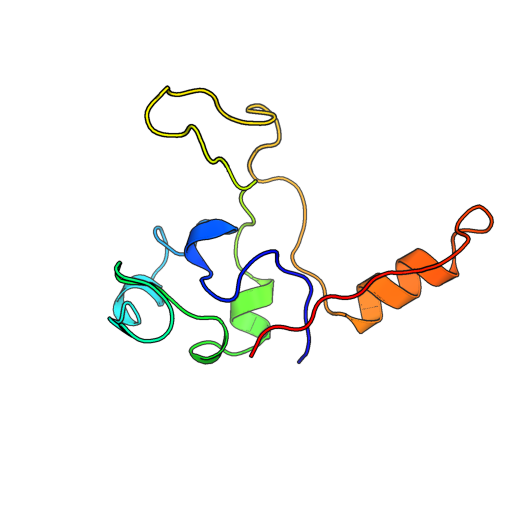.097 -6.495 1.00 91.50 70 LYS A N 1
ATOM 553 C CA . LYS A 1 70 ? 2.354 11.702 -5.100 1.00 91.50 70 LYS A CA 1
ATOM 554 C C . LYS A 1 70 ? 1.358 10.548 -4.927 1.00 91.50 70 LYS A C 1
ATOM 556 O O . LYS A 1 70 ? 1.446 9.834 -3.935 1.00 91.50 70 LYS A O 1
ATOM 561 N N . ASN A 1 71 ? 0.458 10.371 -5.897 1.00 94.81 71 ASN A N 1
ATOM 562 C CA . ASN A 1 71 ? -0.579 9.336 -5.902 1.00 94.81 71 ASN A CA 1
ATOM 563 C C . ASN A 1 71 ? -0.440 8.354 -7.081 1.00 94.81 71 ASN A C 1
ATOM 565 O O . ASN A 1 71 ? -1.381 7.639 -7.417 1.00 94.81 71 ASN A O 1
ATOM 569 N N . ALA A 1 72 ? 0.692 8.377 -7.790 1.00 95.31 72 ALA A N 1
ATOM 570 C CA . ALA A 1 72 ? 0.905 7.483 -8.920 1.00 95.31 72 ALA A CA 1
ATOM 571 C C . ALA A 1 72 ? 1.178 6.049 -8.443 1.00 95.31 72 ALA A C 1
ATOM 573 O O . ALA A 1 72 ? 1.767 5.833 -7.386 1.00 95.31 72 ALA A O 1
ATOM 574 N N . GLY A 1 73 ? 0.810 5.071 -9.272 1.00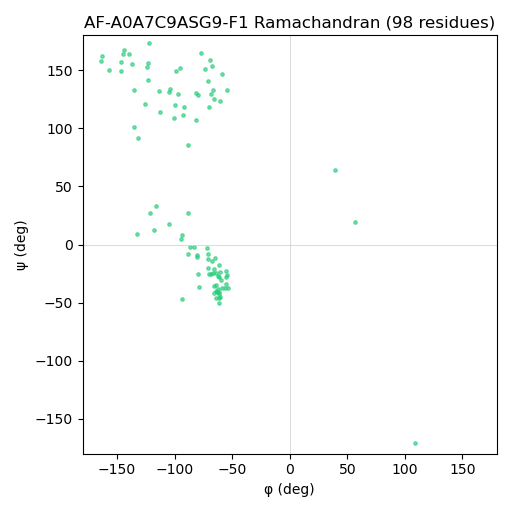 93.69 73 GLY A N 1
ATOM 575 C CA . GLY A 1 73 ? 1.026 3.651 -9.000 1.00 93.69 73 GLY A CA 1
ATOM 576 C C . GLY A 1 73 ? -0.267 2.904 -8.689 1.00 93.69 73 GLY A C 1
ATOM 577 O O . GLY A 1 73 ? -1.366 3.417 -8.896 1.00 93.69 73 GLY A O 1
ATOM 578 N N . LYS A 1 74 ? -0.117 1.654 -8.247 1.00 95.56 74 LYS A N 1
ATOM 579 C CA . LYS A 1 74 ? -1.211 0.755 -7.867 1.00 95.56 74 LYS A CA 1
ATOM 580 C C . LYS A 1 74 ? -0.744 -0.147 -6.733 1.00 95.56 74 LYS A C 1
ATOM 582 O O . LYS A 1 74 ? 0.432 -0.504 -6.686 1.00 95.56 74 LYS A O 1
ATOM 587 N N . ILE A 1 75 ? -1.671 -0.541 -5.870 1.00 96.88 75 ILE A N 1
ATOM 588 C CA . ILE A 1 75 ? -1.431 -1.595 -4.884 1.00 96.88 75 ILE A CA 1
ATOM 589 C C . ILE A 1 75 ? -1.563 -2.936 -5.611 1.00 96.88 75 ILE A C 1
ATOM 591 O O . ILE A 1 75 ? -2.536 -3.162 -6.331 1.00 96.88 75 ILE A O 1
ATOM 595 N N . ILE A 1 76 ? -0.562 -3.801 -5.464 1.00 97.25 76 ILE A N 1
ATOM 596 C CA . ILE A 1 76 ? -0.486 -5.093 -6.156 1.00 97.25 76 ILE A CA 1
ATOM 597 C C . ILE A 1 76 ? -0.351 -6.232 -5.152 1.00 97.25 76 ILE A C 1
ATOM 599 O O . ILE A 1 76 ? 0.119 -6.036 -4.027 1.00 97.25 76 ILE A O 1
ATOM 603 N N . SER A 1 77 ? -0.761 -7.430 -5.563 1.00 97.38 77 SER A N 1
ATOM 604 C CA . SER A 1 77 ? -0.562 -8.620 -4.743 1.00 97.38 77 SER A CA 1
ATOM 605 C C . SER A 1 77 ? 0.925 -8.981 -4.661 1.00 97.38 77 SER A C 1
ATOM 607 O O . SER A 1 77 ? 1.723 -8.622 -5.533 1.00 97.38 77 SER A O 1
ATOM 609 N N . LEU A 1 78 ? 1.304 -9.751 -3.639 1.00 96.62 78 LEU A N 1
ATOM 610 C CA . LEU A 1 78 ? 2.662 -10.288 -3.543 1.00 96.62 78 LEU A CA 1
ATOM 611 C C . LEU A 1 78 ? 3.005 -11.154 -4.766 1.00 96.62 78 LEU A C 1
ATOM 613 O O . LEU A 1 78 ? 4.124 -11.098 -5.268 1.00 96.62 78 LEU A O 1
ATOM 617 N N . SER A 1 79 ? 2.042 -11.922 -5.281 1.00 97.12 79 SER A N 1
ATOM 618 C CA . SER A 1 79 ? 2.225 -12.715 -6.500 1.00 97.12 79 SER A CA 1
ATOM 619 C C . SER A 1 79 ? 2.527 -11.852 -7.723 1.00 97.12 79 SER A C 1
ATOM 621 O O . SER A 1 79 ? 3.436 -12.190 -8.479 1.00 97.12 79 SER A O 1
ATOM 623 N N . ASP A 1 80 ? 1.830 -10.726 -7.896 1.00 97.00 80 ASP A N 1
ATOM 624 C CA . ASP A 1 80 ? 2.080 -9.810 -9.016 1.00 97.00 80 ASP A CA 1
ATOM 625 C C . ASP A 1 80 ? 3.469 -9.176 -8.897 1.00 97.00 80 ASP A C 1
ATOM 627 O O . ASP A 1 80 ? 4.209 -9.093 -9.876 1.00 97.00 80 ASP A O 1
ATOM 631 N N . PHE A 1 81 ? 3.862 -8.780 -7.683 1.00 95.94 81 PHE A N 1
ATOM 632 C CA . PHE A 1 81 ? 5.199 -8.257 -7.414 1.00 95.94 81 PHE A CA 1
ATOM 633 C C . PHE A 1 81 ? 6.300 -9.275 -7.742 1.00 95.94 81 PHE A C 1
ATOM 635 O O . PHE A 1 81 ? 7.281 -8.940 -8.406 1.00 95.94 81 PHE A O 1
ATOM 642 N N . LEU A 1 82 ? 6.132 -10.533 -7.330 1.00 96.06 82 LEU A N 1
ATOM 643 C CA . LEU A 1 82 ? 7.088 -11.597 -7.638 1.00 96.06 82 LEU A CA 1
ATOM 644 C C . LEU A 1 82 ? 7.138 -11.913 -9.138 1.00 96.06 82 LEU A C 1
ATOM 646 O O . LEU A 1 82 ? 8.218 -12.179 -9.664 1.00 96.06 82 LEU A O 1
ATOM 650 N N . ALA A 1 83 ? 6.006 -11.840 -9.843 1.00 96.12 83 ALA A N 1
ATOM 651 C CA . ALA A 1 83 ? 5.968 -11.977 -11.296 1.00 96.12 83 ALA A CA 1
ATOM 652 C C . ALA A 1 83 ? 6.734 -10.841 -11.999 1.00 96.12 83 ALA A C 1
ATOM 654 O O . ALA A 1 83 ? 7.470 -11.104 -12.950 1.00 96.12 83 ALA A O 1
ATOM 655 N N . LEU A 1 84 ? 6.623 -9.601 -11.503 1.00 94.50 84 LEU A N 1
ATOM 656 C CA . LEU A 1 84 ? 7.417 -8.467 -11.989 1.00 94.50 84 LEU A CA 1
ATOM 657 C C . LEU A 1 84 ? 8.913 -8.711 -11.765 1.00 94.50 84 LEU A C 1
ATOM 659 O O . LEU A 1 84 ? 9.693 -8.599 -12.706 1.00 94.50 84 LEU A O 1
ATOM 663 N N . ALA A 1 85 ? 9.307 -9.091 -10.547 1.00 94.44 85 ALA A N 1
ATOM 664 C CA . ALA A 1 85 ? 10.705 -9.335 -10.197 1.00 94.44 85 ALA A CA 1
ATOM 665 C C . ALA A 1 85 ? 11.328 -10.476 -11.018 1.00 94.44 85 ALA A C 1
ATOM 667 O O . ALA A 1 85 ? 12.454 -10.350 -11.493 1.00 94.44 85 ALA A O 1
ATOM 668 N N . LYS A 1 86 ? 10.582 -11.565 -11.242 1.00 93.56 86 LYS A N 1
ATOM 669 C CA . LYS A 1 86 ? 11.035 -12.733 -12.013 1.00 93.56 86 LYS A CA 1
ATOM 670 C C . LYS A 1 86 ? 11.417 -12.393 -13.458 1.00 93.56 86 LYS A C 1
AT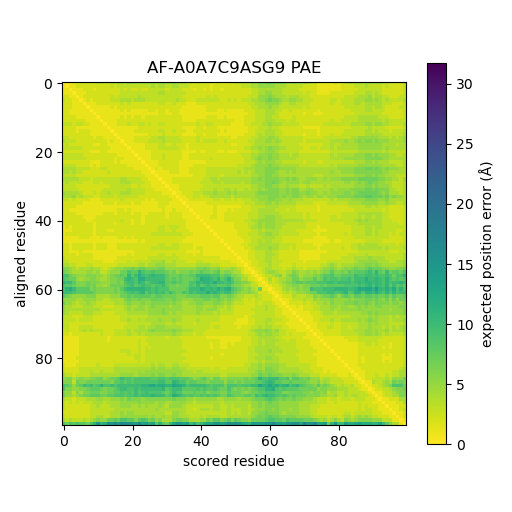OM 672 O O . LYS A 1 86 ? 12.289 -13.044 -14.024 1.00 93.56 86 LYS A O 1
ATOM 677 N N . ASN A 1 87 ? 10.773 -11.392 -14.053 1.00 92.44 87 ASN A N 1
ATOM 678 C CA . ASN A 1 87 ? 11.015 -11.000 -15.442 1.00 92.44 87 ASN A CA 1
ATOM 679 C C . ASN A 1 87 ? 12.226 -10.064 -15.607 1.00 92.44 87 ASN A C 1
ATOM 681 O O . ASN A 1 87 ? 12.564 -9.698 -16.732 1.00 92.44 87 ASN A O 1
ATOM 685 N N . VAL A 1 88 ? 12.885 -9.671 -14.512 1.00 94.00 88 VAL A N 1
ATOM 686 C CA . VAL A 1 88 ? 14.037 -8.765 -14.528 1.00 94.00 88 VAL A CA 1
ATOM 687 C C . VAL A 1 88 ? 15.329 -9.569 -14.407 1.00 94.00 88 VAL A C 1
ATOM 689 O O . VAL A 1 88 ? 15.664 -10.082 -13.345 1.00 94.00 88 VAL A O 1
ATOM 692 N N . THR A 1 89 ? 16.096 -9.642 -15.495 1.00 91.25 89 THR A N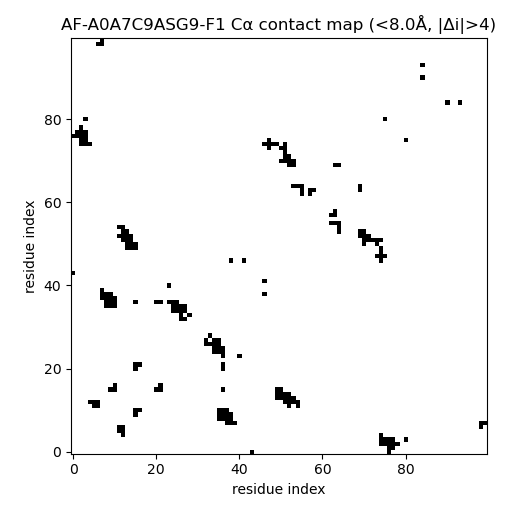 1
ATOM 693 C CA . THR A 1 89 ? 17.350 -10.419 -15.560 1.00 91.25 89 THR A CA 1
ATOM 694 C C . THR A 1 89 ? 18.500 -9.817 -14.751 1.00 91.25 89 THR A C 1
ATOM 696 O O . THR A 1 89 ? 19.443 -10.525 -14.413 1.00 91.25 89 THR A O 1
ATOM 699 N N . SER A 1 90 ? 18.437 -8.525 -14.423 1.00 95.00 90 SER A N 1
ATOM 700 C CA . SER A 1 90 ? 19.455 -7.823 -13.630 1.00 95.00 90 SER A CA 1
ATOM 701 C C . SER A 1 90 ? 19.250 -7.934 -12.115 1.00 95.00 90 SER A C 1
ATOM 703 O O . SER A 1 90 ? 20.019 -7.349 -11.355 1.00 95.00 90 SER A O 1
ATOM 705 N N . LEU A 1 91 ? 18.182 -8.593 -11.661 1.00 94.44 91 LEU A N 1
ATOM 706 C CA . LEU A 1 91 ? 17.797 -8.623 -10.254 1.00 94.44 91 LEU A CA 1
ATOM 707 C C . LEU A 1 91 ? 18.420 -9.838 -9.554 1.00 94.44 91 LEU A C 1
ATOM 709 O O . LEU A 1 91 ? 18.125 -10.974 -9.909 1.00 94.44 91 LEU A O 1
ATOM 713 N N . SER A 1 92 ? 19.268 -9.611 -8.546 1.00 92.38 92 SER A N 1
ATOM 714 C CA . SER A 1 92 ? 19.956 -10.706 -7.839 1.00 92.38 92 SER A CA 1
ATOM 715 C C . SER A 1 92 ? 19.075 -11.428 -6.813 1.00 92.38 92 SER A C 1
ATOM 717 O O . SER A 1 92 ? 19.219 -12.632 -6.624 1.00 92.38 92 SER A O 1
ATOM 719 N N . ALA A 1 93 ? 18.198 -10.700 -6.112 1.00 93.06 93 ALA A N 1
ATOM 720 C CA . ALA A 1 93 ? 17.322 -11.244 -5.073 1.00 93.06 93 ALA A CA 1
ATOM 721 C C . ALA A 1 93 ? 16.162 -10.289 -4.742 1.00 93.06 93 ALA A C 1
ATOM 723 O O . ALA A 1 93 ? 16.232 -9.090 -5.012 1.00 93.06 93 ALA A O 1
ATOM 724 N N . VAL A 1 94 ? 15.121 -10.824 -4.097 1.00 94.06 94 VAL A N 1
ATOM 725 C CA . VAL A 1 94 ? 13.983 -10.073 -3.548 1.00 94.06 94 VAL A CA 1
ATOM 726 C C . VAL A 1 94 ? 14.010 -10.174 -2.022 1.00 94.06 94 VAL A C 1
ATOM 728 O O . VAL A 1 94 ? 14.139 -11.270 -1.484 1.00 94.06 94 VAL A O 1
ATOM 731 N N . SER A 1 95 ? 13.859 -9.043 -1.328 1.00 94.38 95 SER A N 1
ATOM 732 C CA . SER A 1 95 ? 13.691 -8.997 0.130 1.00 94.38 95 SER A CA 1
ATOM 733 C C . SER A 1 95 ? 12.236 -8.693 0.477 1.00 94.38 95 SER A C 1
ATOM 735 O O . SER A 1 95 ? 11.647 -7.771 -0.088 1.00 94.38 95 SER A O 1
ATOM 737 N N . ILE A 1 96 ? 11.657 -9.474 1.391 1.00 94.44 96 ILE A N 1
ATOM 738 C CA . ILE A 1 96 ? 10.256 -9.359 1.808 1.00 94.44 96 ILE A CA 1
ATOM 739 C C . ILE A 1 96 ? 10.223 -9.217 3.327 1.00 94.44 96 ILE A C 1
ATOM 741 O O . ILE A 1 96 ? 10.673 -10.104 4.049 1.00 94.44 96 ILE A O 1
ATOM 745 N N . LYS A 1 97 ? 9.650 -8.110 3.802 1.00 94.00 97 LYS A N 1
ATOM 746 C CA . LYS A 1 97 ? 9.250 -7.935 5.199 1.00 94.00 97 LYS A CA 1
ATOM 747 C C . LYS A 1 97 ? 7.763 -8.261 5.307 1.00 94.00 97 LYS A C 1
ATOM 749 O O . LYS A 1 97 ? 6.972 -7.740 4.525 1.00 94.00 97 LYS A O 1
ATOM 754 N N . ILE A 1 98 ? 7.401 -9.119 6.254 1.00 91.56 98 ILE A N 1
ATOM 755 C CA . ILE A 1 98 ? 6.011 -9.500 6.517 1.00 91.56 98 ILE A CA 1
ATOM 756 C C . ILE A 1 98 ? 5.550 -8.778 7.781 1.00 91.56 98 ILE A C 1
ATOM 758 O O . ILE A 1 98 ? 6.269 -8.759 8.779 1.00 91.56 98 ILE A O 1
ATOM 762 N N . GLU A 1 99 ? 4.357 -8.195 7.722 1.00 85.94 99 GLU A N 1
ATOM 763 C CA . GLU A 1 99 ? 3.655 -7.607 8.862 1.00 85.94 99 GLU A CA 1
ATOM 764 C C . GLU A 1 99 ? 2.285 -8.291 8.991 1.00 85.94 99 GLU A C 1
ATOM 766 O O . GLU A 1 99 ? 1.674 -8.620 7.969 1.00 85.94 99 GLU A O 1
ATOM 771 N N . ASN A 1 100 ? 1.856 -8.541 10.233 1.00 65.81 100 ASN A N 1
ATOM 772 C CA . ASN A 1 100 ? 0.548 -9.113 10.576 1.00 65.81 100 ASN A CA 1
ATOM 773 C C . ASN A 1 100 ? -0.387 -8.017 11.082 1.00 65.81 100 ASN A C 1
ATOM 775 O O . ASN A 1 100 ? 0.088 -7.201 11.904 1.00 65.81 100 ASN A O 1
#